Protein AF-A0A5C7MQI6-F1 (afdb_monomer_lite)

Sequence (181 aa):
METDTVNKKLSKLNPVILPSGVIYIIRAGAQPTPGNPIGTNDVIRLMSISNSYVAAKTDDKVKFESAVNFRNTISTTGTPEADPYYFYTKNSFITSFNTKYKTSYDHSFFEIEGFREAIQKFKAFDLSDEAGYNLQGVIIVPSRAAYGRDIHYSSGMSYRNRSFVFAVQIYKTKARTAAED

Secondary structure (DSSP, 8-state):
--TTTTSPPGGGS--EE-TTS-EEEEPTT-S-SS-EEPPTT-EEEEEEEEEEEEEEEETTEEEEEEEEEEEEHHHHTSSPEES-TTT---HHHHHHHHHHHT----HHHH--HHHHHHHTTSEE----TTSPP---EEEEE-GGGTTTTS----SSS--TTEEEEEEEEEEEEEPPPTT--

pLDDT: mean 92.55, std 10.56, range [41.41, 98.5]

Radius of gyration: 16.98 Å; chains: 1; bounding box: 35×50×37 Å

Foldseek 3Di:
DDPVVVDDDQVRQDWDADPLRKIWGFHPPLADVVFAFADQAWWFFKAKWKWKFAFDQDPNDTDTDDIDTDDHCVPPVVFTDTRQLQRPNDPVVQVVVCVVVVHDDDSLQRYQQQCSVVCSVGGAAQADRNDDDDFRIKMKAFQSSGQAQHHHDDDPDDSHNIIMMMGIHTHDIDHDDPVRD

Structure (mmCIF, N/CA/C/O backbone):
data_AF-A0A5C7MQI6-F1
#
_entry.id   AF-A0A5C7MQI6-F1
#
loop_
_atom_site.group_PDB
_atom_site.id
_atom_site.type_symbol
_atom_site.label_atom_id
_atom_site.label_alt_id
_atom_site.label_comp_id
_atom_site.label_asym_id
_atom_site.label_entity_id
_atom_site.label_seq_id
_atom_site.pdbx_PDB_ins_code
_atom_site.Cartn_x
_atom_site.Cartn_y
_atom_site.Cartn_z
_atom_site.occupancy
_atom_site.B_iso_or_equiv
_atom_site.auth_seq_id
_atom_site.auth_comp_id
_atom_site.auth_asym_id
_atom_site.auth_atom_id
_atom_site.pdbx_PDB_model_num
ATOM 1 N N . MET A 1 1 ? 6.454 -28.345 19.615 1.00 41.41 1 MET A N 1
ATOM 2 C CA . MET A 1 1 ? 5.198 -28.735 18.942 1.00 41.41 1 MET A CA 1
ATOM 3 C C . MET A 1 1 ? 5.126 -27.966 17.639 1.00 41.41 1 MET A C 1
ATOM 5 O O . MET A 1 1 ? 5.198 -26.745 17.680 1.00 41.41 1 MET A O 1
ATOM 9 N N . GLU A 1 2 ? 5.113 -28.672 16.509 1.00 41.56 2 GLU A N 1
ATOM 10 C CA . GLU A 1 2 ? 5.131 -28.075 15.170 1.00 41.56 2 GLU A CA 1
ATOM 11 C C . GLU A 1 2 ? 3.854 -27.263 14.929 1.00 41.56 2 GLU A C 1
ATOM 13 O O . GLU A 1 2 ? 2.754 -27.802 14.837 1.00 41.56 2 GLU A O 1
ATOM 18 N N . THR A 1 3 ? 3.996 -25.947 14.820 1.00 45.19 3 THR A N 1
ATOM 19 C CA . THR A 1 3 ? 2.912 -24.997 14.529 1.00 45.19 3 THR A CA 1
ATOM 20 C C . THR A 1 3 ? 2.322 -25.151 13.119 1.00 45.19 3 THR A C 1
ATOM 22 O O . THR A 1 3 ? 1.341 -24.481 12.791 1.00 45.19 3 THR A O 1
ATOM 25 N N . ASP A 1 4 ? 2.881 -26.040 12.294 1.00 45.22 4 ASP A N 1
ATOM 26 C CA . ASP A 1 4 ? 2.535 -26.224 10.879 1.00 45.22 4 ASP A CA 1
ATOM 27 C C . ASP A 1 4 ? 1.285 -27.105 10.661 1.00 45.22 4 ASP A C 1
ATOM 29 O O . ASP A 1 4 ? 0.646 -27.056 9.613 1.00 45.22 4 ASP A O 1
ATOM 33 N N . THR A 1 5 ? 0.859 -27.871 11.675 1.00 46.66 5 THR A N 1
ATOM 34 C CA . THR A 1 5 ? -0.371 -28.692 11.611 1.00 46.66 5 THR A CA 1
ATOM 35 C C . THR A 1 5 ? -1.618 -27.983 12.150 1.00 46.66 5 THR A C 1
ATOM 37 O O . THR A 1 5 ? -2.736 -28.401 11.852 1.00 46.66 5 THR A O 1
ATOM 40 N N . VAL A 1 6 ? -1.454 -26.886 12.900 1.00 58.28 6 VAL A N 1
ATOM 41 C CA . VAL A 1 6 ? -2.565 -26.147 13.538 1.00 58.28 6 VAL A CA 1
ATOM 42 C C . VAL A 1 6 ? -3.043 -24.969 12.680 1.00 58.28 6 VAL A C 1
ATOM 44 O O . VAL A 1 6 ? -4.214 -24.589 12.723 1.00 58.28 6 VAL A O 1
ATOM 47 N N . ASN A 1 7 ? -2.165 -24.399 11.852 1.00 63.75 7 ASN A N 1
ATOM 48 C CA . ASN A 1 7 ? -2.477 -23.217 11.055 1.00 63.75 7 ASN A CA 1
ATOM 49 C C . ASN A 1 7 ? -2.928 -23.598 9.638 1.00 63.75 7 ASN A C 1
ATOM 51 O O . ASN A 1 7 ? -2.223 -24.271 8.890 1.00 63.75 7 ASN A O 1
ATOM 55 N N . LYS A 1 8 ? -4.121 -23.142 9.235 1.00 70.06 8 LYS A N 1
ATOM 56 C CA . LYS A 1 8 ? -4.624 -23.355 7.870 1.00 70.06 8 LYS A CA 1
ATOM 57 C C . LYS A 1 8 ? -3.692 -22.682 6.859 1.00 70.06 8 LYS A C 1
ATOM 59 O O . LYS A 1 8 ? -3.393 -21.495 6.983 1.00 70.06 8 LYS A O 1
ATOM 64 N N . LYS A 1 9 ? -3.303 -23.421 5.812 1.00 69.25 9 LYS A N 1
ATOM 65 C CA . LYS A 1 9 ? -2.574 -22.862 4.661 1.00 69.25 9 LYS A CA 1
ATOM 66 C C . LYS A 1 9 ? -3.331 -21.673 4.078 1.00 69.25 9 LYS A C 1
ATOM 68 O O . LYS A 1 9 ? -4.558 -21.699 4.010 1.00 69.25 9 LYS A O 1
ATOM 73 N N . LEU A 1 10 ? -2.597 -20.691 3.560 1.00 67.12 10 LEU A N 1
ATOM 74 C CA . LEU A 1 10 ? -3.164 -19.477 2.967 1.00 67.12 10 LEU A CA 1
ATOM 75 C C . LEU A 1 10 ? -4.210 -19.784 1.874 1.00 67.12 10 LEU A C 1
ATOM 77 O O . LEU A 1 10 ? -5.279 -19.187 1.834 1.00 67.12 10 LEU A O 1
ATOM 81 N N . SER A 1 11 ? -3.954 -20.803 1.048 1.00 70.94 11 SER A N 1
ATOM 82 C CA . SER A 1 11 ? -4.877 -21.283 0.005 1.00 70.94 11 SER A CA 1
ATOM 83 C C . SER A 1 11 ? -6.185 -21.886 0.535 1.00 70.94 11 SER A C 1
ATOM 85 O O . SER A 1 11 ? -7.122 -22.095 -0.229 1.00 70.94 11 SER A O 1
ATOM 87 N N . LYS A 1 12 ? -6.264 -22.171 1.837 1.00 77.44 12 LYS A N 1
ATOM 88 C CA . LYS A 1 12 ? -7.450 -22.673 2.543 1.00 77.44 12 LYS A CA 1
ATOM 89 C C . LYS A 1 12 ? -8.170 -21.571 3.338 1.00 77.44 12 LYS A C 1
ATOM 91 O O . LYS A 1 12 ? -9.091 -21.885 4.087 1.00 77.44 12 LYS A O 1
ATOM 96 N N . LEU A 1 13 ? -7.764 -20.305 3.184 1.00 81.06 13 LEU A N 1
ATOM 97 C CA . LEU A 1 13 ? -8.355 -19.129 3.841 1.00 81.06 13 LEU A CA 1
ATOM 98 C C . LEU A 1 13 ? -9.304 -18.330 2.922 1.00 81.06 13 LEU A C 1
ATOM 100 O O . LEU A 1 13 ? -9.497 -17.141 3.140 1.00 81.06 13 LEU A O 1
ATOM 104 N N . ASN A 1 14 ? -9.908 -18.972 1.916 1.00 87.75 14 ASN A N 1
ATOM 105 C CA . ASN A 1 14 ? -10.848 -18.360 0.961 1.00 87.75 14 ASN A CA 1
ATOM 106 C C . ASN A 1 14 ? -10.268 -17.143 0.207 1.00 87.75 14 ASN A C 1
ATOM 108 O O . ASN A 1 14 ? -10.767 -16.027 0.363 1.00 87.75 14 ASN A O 1
ATOM 112 N N . PRO A 1 15 ? -9.213 -17.333 -0.606 1.00 94.31 15 PRO A N 1
ATOM 113 C CA . PRO A 1 15 ? -8.681 -16.257 -1.435 1.00 94.31 15 PRO A CA 1
ATOM 114 C C . PRO A 1 15 ? -9.719 -15.741 -2.430 1.00 94.31 15 PRO A C 1
ATOM 116 O O . PRO A 1 15 ? -10.387 -16.524 -3.103 1.00 94.31 15 PRO A O 1
ATOM 119 N N . VAL A 1 16 ? -9.801 -14.417 -2.552 1.00 97.25 16 VAL A N 1
ATOM 120 C CA . VAL A 1 16 ? -10.616 -13.738 -3.561 1.00 97.25 16 VAL A CA 1
ATOM 121 C C . VAL A 1 16 ? -9.688 -13.107 -4.587 1.00 97.25 16 VAL A C 1
ATOM 123 O O . VAL A 1 16 ? -8.748 -12.399 -4.226 1.00 97.25 16 VAL A O 1
ATOM 126 N N . ILE A 1 17 ? -9.954 -13.380 -5.863 1.00 97.50 17 ILE A N 1
ATOM 127 C CA . ILE A 1 17 ? -9.192 -12.858 -6.999 1.00 97.50 17 ILE A CA 1
ATOM 128 C C . ILE A 1 17 ? -10.000 -11.728 -7.635 1.00 97.50 17 ILE A C 1
ATOM 130 O O . ILE A 1 17 ? -11.162 -11.915 -7.992 1.00 97.50 17 ILE A O 1
ATOM 134 N N . LEU A 1 18 ? -9.382 -10.559 -7.758 1.00 97.88 18 LEU A N 1
ATOM 135 C CA . LEU A 1 18 ? -9.953 -9.372 -8.388 1.00 97.88 18 LEU A CA 1
ATOM 136 C C . LEU A 1 18 ? -9.686 -9.363 -9.906 1.00 97.88 18 LEU A C 1
ATOM 138 O O . LEU A 1 18 ? -8.793 -10.083 -10.364 1.00 97.88 18 LEU A O 1
ATOM 142 N N . PRO A 1 19 ? -10.405 -8.549 -10.707 1.00 96.62 19 PRO A N 1
ATOM 143 C CA . PRO A 1 19 ? -10.210 -8.479 -12.161 1.00 96.62 19 PRO A CA 1
ATOM 144 C C . PRO A 1 19 ? -8.773 -8.149 -12.604 1.00 96.62 19 PRO A C 1
ATOM 146 O O . PRO A 1 19 ? -8.315 -8.650 -13.627 1.00 96.62 1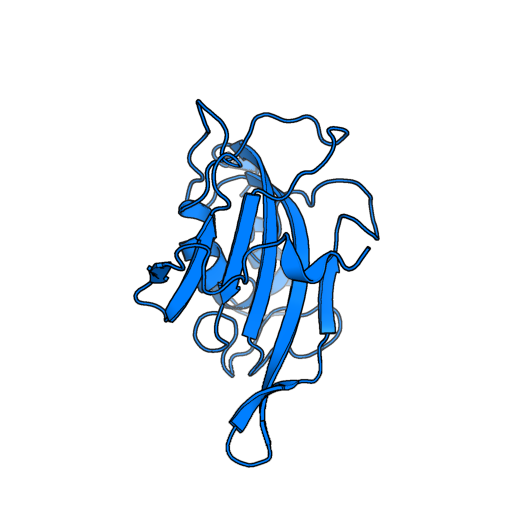9 PRO A O 1
ATOM 149 N N . SER A 1 20 ? -8.026 -7.375 -11.812 1.00 96.06 20 SER A N 1
ATOM 150 C CA . SER A 1 20 ? -6.595 -7.081 -12.026 1.00 96.06 20 SER A CA 1
ATOM 151 C C . SER A 1 20 ? -5.671 -8.302 -11.840 1.00 96.06 20 SER A C 1
ATOM 153 O O . SER A 1 20 ? -4.489 -8.302 -12.213 1.00 96.06 20 SER A O 1
ATOM 155 N N . GLY A 1 21 ? -6.202 -9.374 -11.249 1.00 96.94 21 GLY A N 1
ATOM 156 C CA . GLY A 1 21 ? -5.476 -10.546 -10.775 1.00 96.94 21 GLY A CA 1
ATOM 157 C C . GLY A 1 21 ? -4.838 -10.363 -9.400 1.00 96.94 21 GLY A C 1
ATOM 158 O O . GLY A 1 21 ? -4.089 -11.242 -8.972 1.00 96.94 21 GLY A O 1
ATOM 159 N N . VAL A 1 22 ? -5.110 -9.250 -8.713 1.00 98.25 22 VAL A N 1
ATOM 160 C CA . VAL A 1 22 ? -4.785 -9.096 -7.294 1.00 98.25 22 VAL A CA 1
ATOM 161 C C . VAL A 1 22 ? -5.568 -10.120 -6.488 1.00 98.25 22 VAL A C 1
ATOM 163 O O . VAL A 1 22 ? -6.747 -10.366 -6.741 1.00 98.25 22 VAL A O 1
ATOM 166 N N . ILE A 1 23 ? -4.909 -10.719 -5.504 1.00 97.81 23 ILE A N 1
ATOM 167 C CA . ILE A 1 23 ? -5.527 -11.675 -4.593 1.00 97.81 23 ILE A CA 1
ATOM 168 C C . ILE A 1 23 ? -5.551 -11.050 -3.211 1.00 97.81 23 ILE A C 1
ATOM 170 O O . ILE A 1 23 ? -4.523 -10.570 -2.739 1.00 97.81 23 ILE A O 1
ATOM 174 N N . TYR A 1 24 ? -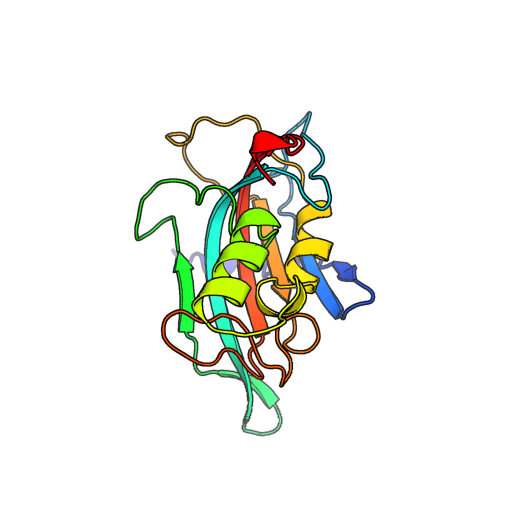6.689 -11.090 -2.531 1.00 97.81 24 TYR A N 1
ATOM 175 C CA . TYR A 1 24 ? -6.749 -10.738 -1.119 1.00 97.81 24 TYR A CA 1
ATOM 176 C C . TYR A 1 24 ? -7.385 -11.852 -0.298 1.00 97.81 24 TYR A C 1
ATOM 178 O O . TYR A 1 24 ? -8.187 -12.655 -0.779 1.00 97.81 24 TYR A O 1
ATOM 186 N N . ILE A 1 25 ? -6.974 -11.912 0.962 1.00 96.88 25 ILE A N 1
ATOM 187 C CA . ILE A 1 25 ? -7.403 -12.903 1.937 1.00 96.88 25 ILE A CA 1
ATOM 188 C C . ILE A 1 25 ? -7.673 -12.155 3.228 1.00 96.88 25 ILE A C 1
ATOM 190 O O . ILE A 1 25 ? -6.751 -11.599 3.823 1.00 96.88 25 ILE A O 1
ATOM 194 N N . ILE A 1 26 ? -8.925 -12.161 3.672 1.00 95.50 26 ILE A N 1
ATOM 195 C CA . ILE A 1 26 ? -9.313 -11.629 4.976 1.00 95.50 26 ILE A CA 1
ATOM 196 C C . ILE A 1 26 ? -9.292 -12.783 5.973 1.00 95.50 26 ILE A C 1
ATOM 198 O O . ILE A 1 26 ? -9.971 -13.793 5.785 1.00 95.50 26 ILE A O 1
ATOM 202 N N . ARG A 1 27 ? -8.522 -12.643 7.053 1.00 92.38 27 ARG A N 1
ATOM 203 C CA . ARG A 1 27 ? -8.506 -13.641 8.122 1.00 92.38 27 ARG A CA 1
ATOM 204 C C . ARG A 1 27 ? -9.851 -13.620 8.852 1.00 92.38 27 ARG A C 1
ATOM 206 O O . ARG A 1 27 ? -10.342 -12.563 9.249 1.00 92.38 27 ARG A O 1
ATOM 213 N N . ALA A 1 28 ? -10.440 -14.800 9.036 1.00 90.12 28 ALA A N 1
ATOM 214 C CA . ALA A 1 28 ? -11.715 -14.950 9.730 1.00 90.12 28 ALA A CA 1
ATOM 215 C C . ALA A 1 28 ? -11.658 -14.315 11.131 1.00 90.12 28 ALA A C 1
ATOM 217 O O . ALA A 1 28 ? -10.716 -14.559 11.883 1.00 90.12 28 ALA A O 1
ATOM 218 N N . GLY A 1 29 ? -12.652 -13.484 11.458 1.00 90.81 29 GLY A N 1
ATOM 219 C CA . GLY A 1 29 ? -12.745 -12.795 12.751 1.00 90.81 29 GLY A CA 1
ATOM 220 C C . GLY A 1 29 ? -11.724 -11.674 12.981 1.00 90.81 29 GLY A C 1
ATOM 221 O O . GLY A 1 29 ? -11.687 -11.119 14.071 1.00 90.81 29 GLY A O 1
ATOM 222 N N . ALA A 1 30 ? -10.901 -11.320 11.987 1.00 93.25 30 ALA A N 1
ATOM 223 C CA . ALA A 1 30 ? -9.865 -10.296 12.147 1.00 93.25 30 ALA A CA 1
ATOM 224 C C . ALA A 1 30 ? -10.303 -8.886 11.709 1.00 93.25 30 ALA A C 1
ATOM 226 O O . ALA A 1 30 ? -9.530 -7.940 11.825 1.00 93.25 30 ALA A O 1
ATOM 227 N N . GLN A 1 31 ? -11.516 -8.733 11.174 1.00 95.94 31 GLN A N 1
ATOM 228 C CA . GLN A 1 31 ? -12.063 -7.432 10.785 1.00 95.94 31 GLN A CA 1
ATOM 229 C C . GLN A 1 31 ? -12.762 -6.748 11.972 1.00 95.94 31 GLN A C 1
ATOM 231 O O . GLN A 1 31 ? -13.438 -7.431 12.745 1.00 95.94 31 GLN A O 1
ATOM 236 N N . PRO A 1 32 ? -12.666 -5.414 12.098 1.00 96.62 32 PRO A N 1
ATOM 237 C CA . PRO A 1 32 ? -13.424 -4.661 13.091 1.00 96.62 32 PRO A CA 1
ATOM 238 C C . PRO A 1 32 ? -14.935 -4.777 12.875 1.00 96.62 32 PRO A C 1
ATOM 240 O O . PRO A 1 32 ? -15.415 -4.834 11.737 1.00 96.62 32 PRO A O 1
ATOM 243 N N . THR A 1 33 ? -15.685 -4.785 13.980 1.00 93.88 33 THR A N 1
ATOM 244 C CA . THR A 1 33 ? -17.155 -4.812 13.987 1.00 93.88 33 THR A CA 1
ATOM 245 C C . THR A 1 33 ? -17.691 -3.773 14.988 1.00 93.88 33 THR A C 1
ATOM 247 O O . THR A 1 33 ? -17.618 -4.031 16.187 1.00 93.88 33 THR A O 1
ATOM 250 N N . PRO A 1 34 ? -18.227 -2.619 14.534 1.00 93.38 34 PRO A N 1
ATOM 251 C CA . PRO A 1 34 ? -18.219 -2.129 13.152 1.00 93.38 34 PRO A CA 1
ATOM 252 C C . PRO A 1 34 ? -16.801 -1.748 12.704 1.00 93.38 34 PRO A C 1
ATOM 254 O O . PRO A 1 34 ? -15.916 -1.547 13.527 1.00 93.38 34 PRO A O 1
ATOM 257 N N . GLY A 1 35 ? -16.585 -1.658 11.395 1.00 95.00 35 GLY A N 1
ATOM 258 C CA . GLY A 1 35 ? -15.306 -1.262 10.809 1.00 95.00 35 GLY A CA 1
ATOM 259 C C . GLY A 1 35 ? -15.486 -0.136 9.803 1.00 95.00 35 GLY A C 1
ATOM 260 O O . GLY A 1 35 ? -16.526 -0.074 9.144 1.00 95.00 35 GLY A O 1
ATOM 261 N N . ASN A 1 36 ? -14.472 0.717 9.673 1.00 98.19 36 ASN A N 1
ATOM 262 C CA . ASN A 1 36 ? -14.514 1.892 8.809 1.00 98.19 36 ASN A CA 1
ATOM 263 C C . ASN A 1 36 ? -14.136 1.512 7.365 1.00 98.19 36 ASN A C 1
ATOM 265 O O . ASN A 1 36 ? -13.091 0.882 7.167 1.00 98.19 36 ASN A O 1
ATOM 269 N N . PRO A 1 37 ? -14.955 1.847 6.351 1.00 98.00 37 PRO A N 1
ATOM 270 C CA . PRO A 1 37 ? -14.575 1.651 4.956 1.00 98.00 37 PRO A CA 1
ATOM 271 C C . PRO A 1 37 ? -13.394 2.558 4.598 1.00 98.00 37 PRO A C 1
ATOM 273 O O . PRO A 1 37 ? -13.280 3.661 5.123 1.00 98.00 37 PRO A O 1
ATOM 276 N N . ILE A 1 38 ? -12.528 2.085 3.704 1.00 98.44 38 ILE A N 1
ATOM 277 C CA . ILE A 1 38 ? -11.349 2.826 3.245 1.00 98.44 38 ILE A CA 1
ATOM 278 C C . ILE A 1 38 ? -11.679 3.437 1.881 1.00 98.44 38 ILE A C 1
ATOM 280 O O . ILE A 1 38 ? -11.994 2.704 0.943 1.00 98.44 38 ILE A O 1
ATOM 284 N N . GLY A 1 39 ? -11.632 4.765 1.778 1.00 97.94 39 GLY A N 1
ATOM 285 C CA . GLY A 1 39 ? -11.805 5.504 0.527 1.00 97.94 39 GLY A CA 1
ATOM 286 C C . GLY A 1 39 ? -10.602 5.384 -0.413 1.00 97.94 39 GLY A C 1
ATOM 287 O O . GLY A 1 39 ? -9.518 4.963 -0.021 1.00 97.94 39 GLY A O 1
ATOM 288 N N . THR A 1 40 ? -10.765 5.776 -1.678 1.00 96.69 40 THR A N 1
ATOM 289 C CA . THR A 1 40 ? -9.737 5.630 -2.732 1.00 96.69 40 THR A CA 1
ATOM 290 C C . THR A 1 40 ? -8.498 6.509 -2.542 1.00 96.69 40 THR A C 1
ATOM 292 O O . THR A 1 40 ? -7.459 6.250 -3.154 1.00 96.69 40 THR A O 1
ATOM 295 N N . ASN A 1 41 ? -8.630 7.578 -1.760 1.00 96.62 41 ASN A N 1
ATOM 296 C CA . ASN A 1 41 ? -7.601 8.580 -1.488 1.00 96.62 41 ASN A CA 1
ATOM 297 C C . ASN A 1 41 ? -7.521 8.935 0.002 1.00 96.62 41 ASN A C 1
ATOM 299 O O . ASN A 1 41 ? -6.965 9.976 0.348 1.00 96.62 41 ASN A O 1
ATOM 303 N N . ASP A 1 42 ? -8.085 8.100 0.875 1.00 98.31 42 ASP A N 1
ATOM 304 C CA . ASP A 1 42 ? -8.078 8.331 2.316 1.00 98.31 42 ASP A CA 1
ATOM 305 C C . ASP A 1 42 ? -6.655 8.508 2.861 1.00 98.31 42 ASP A C 1
ATOM 307 O O . ASP A 1 42 ? -5.656 8.117 2.256 1.00 98.31 42 ASP A O 1
ATOM 311 N N . VAL A 1 43 ? -6.563 9.088 4.051 1.00 98.19 43 VAL A N 1
ATOM 312 C CA . VAL A 1 43 ? -5.359 8.996 4.872 1.00 98.19 43 VAL A CA 1
ATOM 313 C C . VAL A 1 43 ? -5.481 7.738 5.725 1.00 98.19 43 VAL A C 1
ATOM 315 O O . VAL A 1 43 ? -6.416 7.624 6.521 1.00 98.19 43 VAL A O 1
ATOM 318 N N . ILE A 1 44 ? -4.526 6.813 5.594 1.00 98.25 44 ILE A N 1
ATOM 319 C CA . ILE A 1 44 ? -4.524 5.543 6.337 1.00 98.25 44 ILE A CA 1
ATOM 320 C C . ILE A 1 44 ? -3.349 5.431 7.315 1.00 98.25 44 ILE A C 1
ATOM 322 O O . ILE A 1 44 ? -2.279 6.006 7.108 1.00 98.25 44 ILE A O 1
ATOM 326 N N . ARG A 1 45 ? -3.549 4.644 8.377 1.00 98.25 45 ARG A N 1
ATOM 327 C CA . ARG A 1 45 ? -2.492 4.149 9.274 1.00 98.25 45 ARG A CA 1
ATOM 328 C C . ARG A 1 45 ? -2.332 2.654 9.047 1.00 98.25 45 ARG A C 1
ATOM 330 O O . ARG A 1 45 ? -3.244 1.884 9.351 1.00 98.25 45 ARG A O 1
ATOM 337 N N . LEU A 1 46 ? -1.202 2.244 8.482 1.00 98.19 46 LEU A N 1
ATOM 338 C CA . LEU A 1 46 ? -0.988 0.883 8.005 1.00 98.19 46 LEU A CA 1
ATOM 339 C C . LEU A 1 46 ? 0.126 0.193 8.787 1.00 98.19 46 LEU A C 1
ATOM 341 O O . LEU A 1 46 ? 1.299 0.524 8.651 1.00 98.19 46 LEU A O 1
ATOM 345 N N . MET A 1 47 ? -0.230 -0.831 9.553 1.00 98.06 47 MET A N 1
ATOM 346 C CA . MET A 1 47 ? 0.740 -1.780 10.086 1.00 98.06 47 MET A CA 1
ATOM 347 C C . MET A 1 47 ? 0.917 -2.907 9.068 1.00 98.06 47 MET A C 1
ATOM 349 O O . MET A 1 47 ? -0.064 -3.540 8.671 1.00 98.06 47 MET A O 1
ATOM 353 N N . SER A 1 48 ? 2.145 -3.163 8.614 1.00 97.12 48 SER A N 1
ATOM 354 C CA . SER A 1 48 ? 2.390 -4.200 7.616 1.00 97.12 48 SER A CA 1
ATOM 355 C C . SER A 1 48 ? 3.767 -4.856 7.684 1.00 97.12 48 SER A C 1
ATOM 357 O O . SER A 1 48 ? 4.761 -4.269 8.112 1.00 97.12 48 SER A O 1
ATOM 359 N N . ILE A 1 49 ? 3.812 -6.092 7.187 1.00 96.62 49 ILE A N 1
ATOM 360 C CA . ILE A 1 49 ? 5.029 -6.743 6.700 1.00 96.62 49 ILE A CA 1
ATOM 361 C C . ILE A 1 49 ? 4.804 -7.012 5.222 1.00 96.62 49 ILE A C 1
ATOM 363 O O . ILE A 1 49 ? 3.852 -7.698 4.847 1.00 96.62 49 ILE A O 1
ATOM 367 N N . SER A 1 50 ? 5.678 -6.485 4.378 1.00 96.12 50 SER A N 1
ATOM 368 C CA . SER A 1 50 ? 5.585 -6.650 2.939 1.00 96.12 50 SER A CA 1
ATOM 369 C C . SER A 1 50 ? 6.931 -6.947 2.302 1.00 96.12 50 SER A C 1
ATOM 371 O O . SER A 1 50 ? 7.965 -6.357 2.626 1.00 96.12 50 SER A O 1
ATOM 373 N N . ASN A 1 51 ? 6.893 -7.887 1.368 1.00 96.75 51 ASN A N 1
ATOM 374 C CA . ASN A 1 51 ? 8.036 -8.302 0.575 1.00 96.75 51 ASN A CA 1
ATOM 375 C C . ASN A 1 51 ? 7.649 -8.303 -0.900 1.00 96.75 51 ASN A C 1
ATOM 377 O O . ASN A 1 51 ? 6.494 -8.537 -1.263 1.00 96.75 51 ASN A O 1
ATOM 381 N N . SER A 1 52 ? 8.644 -8.081 -1.747 1.00 96.81 52 SER A N 1
ATOM 382 C CA . SER A 1 52 ? 8.529 -8.203 -3.192 1.00 96.81 52 SER A CA 1
ATOM 383 C C . SER A 1 52 ? 9.335 -9.396 -3.695 1.00 96.81 52 SER A C 1
ATOM 385 O O . SER A 1 52 ? 10.380 -9.732 -3.134 1.00 96.81 52 SER A O 1
ATOM 387 N N . TYR A 1 53 ? 8.886 -10.000 -4.788 1.00 96.56 53 TYR A N 1
ATOM 388 C CA . TYR A 1 53 ? 9.450 -11.229 -5.342 1.00 96.56 53 TYR A CA 1
ATOM 389 C C . TYR A 1 53 ? 9.504 -11.169 -6.862 1.00 96.56 53 TYR A C 1
ATOM 391 O O . TYR A 1 53 ? 8.639 -10.562 -7.495 1.00 96.56 53 TYR A O 1
ATOM 399 N N . VAL A 1 54 ? 10.475 -11.861 -7.450 1.00 94.38 54 VAL A N 1
ATOM 400 C CA . VAL A 1 54 ? 10.483 -12.145 -8.889 1.00 94.38 54 VAL A CA 1
ATOM 401 C C . VAL A 1 54 ? 9.791 -13.484 -9.107 1.00 94.38 54 VAL A C 1
ATOM 403 O O . VAL A 1 54 ? 10.052 -14.444 -8.386 1.00 94.38 54 VAL A O 1
ATOM 406 N N . ALA A 1 55 ? 8.891 -13.553 -10.086 1.00 87.19 55 ALA A N 1
ATOM 407 C CA . ALA A 1 55 ? 8.369 -14.833 -10.545 1.00 87.19 55 ALA A CA 1
ATOM 408 C C . ALA A 1 55 ? 9.404 -15.472 -11.478 1.00 87.19 55 ALA A C 1
ATOM 410 O O . ALA A 1 55 ? 9.710 -14.915 -12.532 1.00 87.19 55 ALA A O 1
ATOM 411 N N . ALA A 1 56 ? 9.935 -16.626 -11.088 1.00 87.56 56 ALA A N 1
ATOM 412 C CA . ALA A 1 56 ? 10.878 -17.402 -11.879 1.00 87.56 56 ALA A CA 1
ATOM 413 C C . ALA A 1 56 ? 10.277 -18.770 -12.211 1.00 87.56 56 ALA A C 1
ATOM 415 O O . ALA A 1 56 ? 9.473 -19.316 -11.450 1.00 87.56 56 ALA A O 1
ATOM 416 N N . LYS A 1 57 ? 10.659 -19.319 -13.366 1.00 85.44 57 LYS A N 1
ATOM 417 C CA . LYS A 1 57 ? 10.359 -20.702 -13.730 1.00 85.44 57 LYS A CA 1
ATOM 418 C C . LYS A 1 57 ? 11.611 -21.530 -13.466 1.00 85.44 57 LYS A C 1
ATOM 420 O O . LYS A 1 57 ? 12.600 -21.374 -14.173 1.00 85.44 57 LYS A O 1
ATOM 425 N N . THR A 1 58 ? 11.535 -22.410 -12.477 1.00 83.56 58 THR A N 1
ATOM 426 C CA . THR A 1 58 ? 12.638 -23.286 -12.066 1.00 83.56 58 THR A CA 1
ATOM 427 C C . THR A 1 58 ? 12.082 -24.699 -11.956 1.00 83.56 58 THR A C 1
ATOM 429 O O . THR A 1 58 ? 11.038 -24.890 -11.331 1.00 83.56 58 THR A O 1
ATOM 432 N N . ASP A 1 59 ? 12.730 -25.673 -12.596 1.00 85.75 59 ASP A N 1
ATOM 433 C CA . ASP A 1 59 ? 12.265 -27.070 -12.666 1.00 85.75 59 ASP A CA 1
ATOM 434 C C . ASP A 1 59 ? 10.807 -27.195 -13.148 1.00 85.75 59 ASP A C 1
ATOM 436 O O . ASP A 1 59 ? 9.967 -27.851 -12.531 1.00 85.75 59 ASP A O 1
ATOM 440 N N . ASP A 1 60 ? 10.480 -26.458 -14.212 1.00 85.19 60 ASP A N 1
ATOM 441 C CA . ASP A 1 60 ? 9.137 -26.334 -14.792 1.00 85.19 60 ASP A CA 1
ATOM 442 C C . ASP A 1 60 ? 8.023 -25.817 -13.866 1.00 85.19 60 ASP A C 1
ATOM 444 O O . ASP A 1 60 ? 6.856 -25.756 -14.260 1.00 85.19 60 ASP A O 1
ATOM 448 N N . LYS A 1 61 ? 8.373 -25.327 -12.673 1.00 83.12 61 LYS A N 1
ATOM 449 C CA . LYS A 1 61 ? 7.436 -24.737 -11.714 1.00 83.12 61 LYS A CA 1
ATOM 450 C C . LYS A 1 61 ? 7.646 -23.234 -11.617 1.00 83.12 61 LYS A C 1
ATOM 452 O O . LYS A 1 61 ? 8.762 -22.753 -11.431 1.00 83.12 61 LYS A O 1
ATOM 457 N N . VAL A 1 62 ? 6.550 -22.484 -11.709 1.00 83.31 62 VAL A N 1
ATOM 458 C CA . VAL A 1 62 ? 6.562 -21.048 -11.416 1.00 83.31 62 VAL A CA 1
ATOM 459 C C . VAL A 1 62 ? 6.609 -20.876 -9.902 1.00 83.31 62 VAL A C 1
ATOM 461 O O . VAL A 1 62 ? 5.703 -21.327 -9.200 1.00 83.31 62 VAL A O 1
ATOM 464 N N . LYS A 1 63 ? 7.661 -20.233 -9.398 1.00 87.44 63 LYS A N 1
ATOM 465 C CA . LYS A 1 63 ? 7.829 -19.930 -7.976 1.00 87.44 63 LYS A CA 1
ATOM 466 C C . LYS A 1 63 ? 8.296 -18.493 -7.772 1.00 87.44 63 LYS A C 1
ATOM 468 O O . LYS A 1 63 ? 8.877 -17.875 -8.662 1.00 87.44 63 LYS A O 1
ATOM 473 N N . PHE A 1 64 ? 8.002 -17.955 -6.593 1.00 90.19 64 PHE A N 1
ATOM 474 C CA . PHE A 1 64 ? 8.541 -16.670 -6.171 1.00 90.19 64 PHE A CA 1
ATOM 475 C C . PHE A 1 64 ? 9.957 -16.857 -5.633 1.00 90.19 64 PHE A C 1
ATOM 477 O O . PHE A 1 64 ? 10.184 -17.664 -4.734 1.00 90.19 64 PHE A O 1
ATOM 484 N N . GLU A 1 65 ? 10.891 -16.091 -6.179 1.00 90.88 65 GLU A N 1
ATOM 485 C CA . GLU A 1 65 ? 12.295 -16.069 -5.784 1.00 90.88 65 GLU A CA 1
ATOM 486 C C . GLU A 1 65 ? 12.752 -14.642 -5.444 1.00 90.88 65 GLU A C 1
ATOM 488 O O . GLU A 1 65 ? 12.001 -13.666 -5.574 1.00 90.88 65 GLU A O 1
ATOM 493 N N . SER A 1 66 ? 14.009 -14.535 -4.999 1.00 91.25 66 SER A N 1
ATOM 494 C CA . SER A 1 66 ? 14.713 -13.271 -4.759 1.00 91.25 66 SER A CA 1
ATOM 495 C C . SER A 1 66 ? 13.935 -12.316 -3.859 1.00 91.25 66 SER A C 1
ATOM 497 O O . SER A 1 66 ? 13.760 -11.157 -4.221 1.00 91.25 66 SER A O 1
ATOM 499 N N . ALA A 1 67 ? 13.430 -12.791 -2.720 1.00 94.19 67 ALA A N 1
ATOM 500 C CA . ALA A 1 67 ? 12.653 -11.975 -1.792 1.00 94.19 67 ALA A CA 1
ATOM 501 C C . ALA A 1 67 ? 13.416 -10.703 -1.390 1.00 94.19 67 ALA A C 1
ATOM 503 O O . ALA A 1 67 ? 14.576 -10.775 -0.988 1.00 94.19 67 ALA A O 1
ATOM 504 N N . VAL A 1 68 ? 12.758 -9.547 -1.474 1.00 94.44 68 VAL A N 1
ATOM 505 C CA . VAL A 1 68 ? 13.293 -8.284 -0.954 1.00 94.44 68 VAL A CA 1
ATOM 506 C C . VAL A 1 68 ? 12.247 -7.613 -0.087 1.00 94.44 68 VAL A C 1
ATOM 508 O O . VAL A 1 68 ? 11.084 -7.510 -0.486 1.00 94.44 68 VAL A O 1
ATOM 511 N N . ASN A 1 69 ? 12.669 -7.147 1.086 1.00 94.31 69 ASN A N 1
ATOM 512 C CA . ASN A 1 69 ? 11.807 -6.379 1.964 1.00 94.31 69 ASN A CA 1
ATOM 513 C C . ASN A 1 69 ? 11.369 -5.074 1.292 1.00 94.31 69 ASN A C 1
ATOM 515 O O . ASN A 1 69 ? 12.201 -4.338 0.771 1.00 94.31 69 ASN A O 1
ATOM 519 N N . PHE A 1 70 ? 10.062 -4.813 1.294 1.00 94.44 70 PHE A N 1
ATOM 520 C CA . PHE A 1 70 ? 9.496 -3.575 0.764 1.00 94.44 70 PHE A CA 1
ATOM 521 C C . PHE A 1 70 ? 9.175 -2.600 1.900 1.00 94.44 70 PHE A C 1
ATOM 523 O O . PHE A 1 70 ? 9.737 -1.507 1.969 1.00 94.44 70 PHE A O 1
ATOM 530 N N . ARG A 1 71 ? 8.313 -3.023 2.831 1.00 93.88 71 ARG A N 1
ATOM 531 C CA . ARG A 1 71 ? 7.986 -2.310 4.074 1.00 93.88 71 ARG A CA 1
ATOM 532 C C . ARG A 1 71 ? 7.845 -3.297 5.218 1.00 93.88 71 ARG A C 1
ATOM 534 O O . ARG A 1 71 ? 7.294 -4.379 5.034 1.00 93.88 71 ARG A O 1
ATOM 541 N N . ASN A 1 72 ? 8.311 -2.934 6.404 1.00 95.06 72 ASN A N 1
ATOM 542 C CA . ASN A 1 72 ? 8.105 -3.738 7.603 1.00 95.06 72 ASN A CA 1
ATOM 543 C C . ASN A 1 72 ? 8.014 -2.835 8.826 1.00 95.06 72 ASN A C 1
ATOM 545 O O . ASN A 1 72 ? 9.030 -2.519 9.434 1.00 95.06 72 ASN A O 1
ATOM 549 N N . THR A 1 73 ? 6.809 -2.422 9.191 1.00 95.69 73 THR A N 1
ATOM 550 C CA . THR A 1 73 ? 6.587 -1.557 10.356 1.00 95.69 73 THR A CA 1
ATOM 551 C C . THR A 1 73 ? 6.744 -2.318 11.671 1.00 95.69 73 THR A C 1
ATOM 553 O O . THR A 1 73 ? 7.115 -1.733 12.679 1.00 95.69 73 THR A O 1
ATOM 556 N N . ILE A 1 74 ? 6.536 -3.638 11.667 1.00 92.88 74 ILE A N 1
ATOM 557 C CA . ILE A 1 74 ? 6.606 -4.475 12.871 1.00 92.88 74 ILE A CA 1
ATOM 558 C C . ILE A 1 74 ? 8.041 -4.593 13.396 1.00 92.88 74 ILE A C 1
ATOM 560 O O . ILE A 1 74 ? 8.263 -4.458 14.594 1.00 92.88 74 ILE A O 1
ATOM 564 N N . SER A 1 75 ? 9.017 -4.846 12.520 1.00 88.88 75 SER A N 1
ATOM 565 C CA . SER A 1 75 ? 10.409 -5.057 12.940 1.00 88.88 75 SER A CA 1
ATOM 566 C C . SER A 1 75 ? 11.274 -3.798 12.909 1.00 88.88 75 SER A C 1
ATOM 568 O O . SER A 1 75 ? 12.420 -3.871 13.340 1.00 88.88 75 SER A O 1
ATOM 570 N N . THR A 1 76 ? 10.794 -2.687 12.337 1.00 86.75 76 THR A N 1
ATOM 571 C CA . THR A 1 76 ? 11.601 -1.461 12.188 1.00 86.75 76 THR A CA 1
ATOM 572 C C . THR A 1 76 ? 11.166 -0.361 13.145 1.00 86.75 76 THR A C 1
ATOM 574 O O . THR A 1 76 ? 11.969 0.077 13.961 1.00 86.75 76 THR A O 1
ATOM 577 N N . THR A 1 77 ? 9.908 0.076 13.070 1.00 88.00 77 THR A N 1
ATOM 578 C CA . THR A 1 77 ? 9.396 1.212 13.849 1.00 88.00 77 THR A CA 1
ATOM 579 C C . THR A 1 77 ? 8.579 0.780 15.061 1.00 88.00 77 THR A C 1
ATOM 581 O O . THR A 1 77 ? 8.491 1.525 16.031 1.00 88.00 77 THR A O 1
ATOM 584 N N . GLY A 1 78 ? 7.954 -0.399 15.007 1.00 90.50 78 GLY A N 1
ATOM 585 C CA . GLY A 1 78 ? 6.962 -0.846 15.985 1.00 90.50 78 GLY A CA 1
ATOM 586 C C . GLY A 1 78 ? 5.624 -0.098 15.899 1.00 90.50 78 GLY A C 1
ATOM 587 O O . GLY A 1 78 ? 4.718 -0.402 16.666 1.00 90.50 78 GLY A O 1
ATOM 588 N N . THR A 1 79 ? 5.479 0.846 14.964 1.00 94.62 79 THR A N 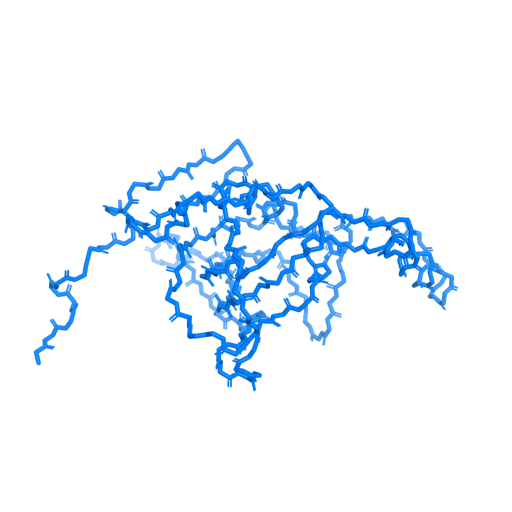1
ATOM 589 C CA . THR A 1 79 ? 4.310 1.727 14.807 1.00 94.62 79 THR A CA 1
ATOM 590 C C . THR A 1 79 ? 3.800 1.729 13.361 1.00 94.62 79 THR A C 1
ATOM 592 O O . THR A 1 79 ? 4.601 1.534 12.442 1.00 94.62 79 THR A O 1
ATOM 595 N N . PRO A 1 80 ? 2.490 1.940 13.117 1.00 97.19 80 PRO A N 1
ATOM 596 C CA . PRO A 1 80 ? 1.929 1.971 11.766 1.00 97.19 80 PRO A CA 1
ATOM 597 C C . PRO A 1 80 ? 2.570 3.042 10.870 1.00 97.19 80 PRO A C 1
ATOM 599 O O . PRO A 1 80 ? 2.817 4.167 11.300 1.00 97.19 80 PRO A O 1
ATOM 602 N N . GLU A 1 81 ? 2.762 2.721 9.590 1.00 96.94 81 GLU A N 1
ATOM 603 C CA . GLU A 1 81 ? 3.134 3.693 8.561 1.00 96.94 81 GLU A CA 1
ATOM 604 C C . GLU A 1 81 ? 1.969 4.667 8.348 1.00 96.94 81 GLU A C 1
ATOM 606 O O . GLU A 1 81 ? 0.816 4.258 8.166 1.00 96.94 81 GLU A O 1
ATOM 611 N N . ALA A 1 82 ? 2.270 5.963 8.387 1.00 96.69 82 ALA A N 1
ATOM 612 C CA . ALA A 1 82 ? 1.298 7.016 8.151 1.00 96.69 82 ALA A CA 1
ATOM 613 C C . ALA A 1 82 ? 1.282 7.399 6.673 1.00 96.69 82 ALA A C 1
ATOM 615 O O . ALA A 1 82 ? 2.307 7.811 6.137 1.00 96.69 82 ALA A O 1
ATOM 616 N N . ASP A 1 83 ? 0.104 7.308 6.059 1.00 96.56 83 ASP A N 1
ATOM 617 C CA . ASP A 1 83 ? -0.168 7.781 4.700 1.00 96.56 83 ASP A CA 1
ATOM 618 C C . ASP A 1 83 ? 0.852 7.288 3.645 1.00 96.56 83 ASP A C 1
ATOM 620 O O . ASP A 1 83 ? 1.571 8.090 3.044 1.00 96.56 83 ASP A O 1
ATOM 624 N N . PRO A 1 84 ? 0.978 5.960 3.445 1.00 96.12 84 PRO A N 1
ATOM 625 C CA . PRO A 1 84 ? 1.958 5.396 2.526 1.00 96.12 84 PRO A CA 1
ATOM 626 C C . PRO A 1 84 ? 1.748 5.889 1.090 1.00 96.12 84 PRO A C 1
ATOM 628 O O . PRO A 1 84 ? 0.699 5.659 0.490 1.00 96.12 84 PRO A O 1
ATOM 631 N N . TYR A 1 85 ? 2.796 6.457 0.485 1.00 95.00 85 TYR A N 1
ATOM 632 C CA . TYR A 1 85 ? 2.768 6.961 -0.898 1.00 95.00 85 TYR A CA 1
ATOM 633 C C . TYR A 1 85 ? 2.360 5.903 -1.935 1.00 95.00 85 TYR A C 1
ATOM 635 O O . TYR A 1 85 ? 1.749 6.229 -2.946 1.00 95.00 85 TYR A O 1
ATOM 643 N N . TYR A 1 86 ? 2.650 4.623 -1.677 1.00 96.12 86 TYR A N 1
ATOM 644 C CA . TYR A 1 86 ? 2.257 3.527 -2.568 1.00 96.12 86 TYR A CA 1
ATOM 645 C C . TYR A 1 86 ? 0.750 3.204 -2.518 1.00 96.12 86 TYR A C 1
ATOM 647 O O . TYR A 1 86 ? 0.266 2.436 -3.349 1.00 96.12 86 TYR A O 1
ATOM 655 N N . PHE A 1 87 ? 0.010 3.770 -1.557 1.00 97.81 87 PHE A N 1
ATOM 656 C CA . PHE A 1 87 ? -1.452 3.759 -1.515 1.00 97.81 87 PHE A CA 1
ATOM 657 C C . PHE A 1 87 ? -2.047 5.015 -2.150 1.00 97.81 87 PHE A C 1
ATOM 659 O O . PHE A 1 87 ? -2.893 4.913 -3.030 1.00 97.81 87 PHE A O 1
ATOM 666 N N . TYR A 1 88 ? -1.631 6.194 -1.701 1.00 97.81 88 TYR A N 1
ATOM 667 C CA . TYR A 1 88 ? -2.031 7.449 -2.319 1.00 97.81 88 TYR A CA 1
ATOM 668 C C . TYR A 1 88 ? -0.937 8.485 -2.102 1.00 97.81 88 TYR A C 1
ATOM 670 O O . TYR A 1 88 ? -0.551 8.779 -0.971 1.00 97.81 88 TYR A O 1
ATOM 678 N N . THR A 1 89 ? -0.432 9.044 -3.191 1.00 97.25 89 THR A N 1
ATOM 679 C CA . THR A 1 89 ? 0.546 10.123 -3.163 1.00 97.25 89 THR A CA 1
ATOM 680 C C . THR A 1 89 ? -0.166 11.455 -3.328 1.00 97.25 89 THR A C 1
ATOM 682 O O . THR A 1 89 ? -0.888 11.675 -4.290 1.00 97.25 89 THR A O 1
ATOM 685 N N . LYS A 1 90 ? 0.078 12.368 -2.391 1.00 96.06 90 LYS A N 1
ATOM 686 C CA . LYS A 1 90 ? -0.469 13.730 -2.375 1.00 96.06 90 LYS A CA 1
ATOM 687 C C . LYS A 1 90 ? -0.126 14.502 -3.653 1.00 96.06 90 LYS A C 1
ATOM 689 O O . LYS A 1 90 ? 1.039 14.511 -4.065 1.00 96.06 90 LYS A O 1
ATOM 694 N N . ASN A 1 91 ? -1.095 15.213 -4.227 1.00 96.06 91 ASN A N 1
ATOM 695 C CA . ASN A 1 91 ? -0.899 16.045 -5.420 1.00 96.06 91 ASN A CA 1
ATOM 696 C C . ASN A 1 91 ? 0.191 17.110 -5.226 1.00 96.06 91 ASN A C 1
ATOM 698 O O . ASN A 1 91 ? 1.009 17.359 -6.120 1.00 96.06 91 ASN A O 1
ATOM 702 N N . SER A 1 92 ? 0.256 17.701 -4.035 1.00 95.56 92 SER A N 1
ATOM 703 C CA . SER A 1 92 ? 1.295 18.650 -3.630 1.00 95.56 92 SER A CA 1
ATOM 704 C C . SER A 1 92 ? 2.705 18.045 -3.691 1.00 95.56 92 SER A C 1
ATOM 706 O O . SER A 1 92 ? 3.647 18.700 -4.155 1.00 95.56 92 SER A O 1
ATOM 708 N N . PHE A 1 93 ? 2.863 16.776 -3.295 1.00 96.00 93 PHE A N 1
ATOM 709 C CA . PHE A 1 93 ? 4.134 16.058 -3.397 1.00 96.00 93 PHE A CA 1
ATOM 710 C C . PHE A 1 93 ? 4.495 15.761 -4.853 1.00 96.00 93 PHE A C 1
ATOM 712 O O . PHE A 1 93 ? 5.625 16.041 -5.249 1.00 96.00 93 PHE A O 1
ATOM 719 N N . ILE A 1 94 ? 3.550 15.263 -5.659 1.00 97.44 94 ILE A N 1
ATOM 720 C CA . ILE A 1 94 ? 3.771 14.998 -7.093 1.00 97.44 94 ILE A CA 1
ATOM 721 C C . ILE A 1 94 ? 4.222 16.281 -7.801 1.00 97.44 94 ILE A C 1
ATOM 723 O O . ILE A 1 94 ? 5.236 16.289 -8.500 1.00 97.44 94 ILE A O 1
ATOM 727 N N . THR A 1 95 ? 3.525 17.391 -7.553 1.00 97.75 95 THR A N 1
ATOM 728 C CA . THR A 1 95 ? 3.847 18.711 -8.115 1.00 97.75 95 THR A CA 1
ATOM 729 C C . THR A 1 95 ? 5.246 19.170 -7.705 1.00 97.75 95 THR A C 1
ATOM 731 O O . THR A 1 95 ? 6.047 19.579 -8.551 1.00 97.75 95 THR A O 1
ATOM 734 N N . SER A 1 96 ? 5.579 19.057 -6.416 1.00 97.06 96 SER A N 1
ATOM 735 C CA . SER A 1 96 ? 6.896 19.436 -5.889 1.00 97.06 96 SER A CA 1
ATOM 736 C C . SER A 1 96 ? 8.016 18.560 -6.457 1.00 97.06 96 SER A C 1
ATOM 738 O O . SER A 1 96 ? 9.073 19.071 -6.831 1.00 97.06 96 SER A O 1
ATOM 740 N N . PHE A 1 97 ? 7.783 17.249 -6.566 1.00 96.94 97 PHE A N 1
ATOM 741 C CA . PHE A 1 97 ? 8.718 16.291 -7.149 1.00 96.94 97 PHE A CA 1
ATOM 742 C C . PHE A 1 97 ? 8.988 16.625 -8.619 1.00 96.94 97 PHE A C 1
ATOM 744 O O . PHE A 1 97 ? 10.139 16.817 -9.009 1.00 96.94 97 PHE A O 1
ATOM 751 N N . ASN A 1 98 ? 7.928 16.779 -9.413 1.00 98.19 98 ASN A N 1
ATOM 752 C CA . ASN A 1 98 ? 8.024 17.123 -10.828 1.00 98.19 98 ASN A CA 1
ATOM 753 C C . ASN A 1 98 ? 8.728 18.460 -11.059 1.00 98.19 98 ASN A C 1
ATOM 755 O O . ASN A 1 98 ? 9.582 18.557 -11.938 1.00 98.19 98 ASN A O 1
ATOM 759 N N . THR A 1 99 ? 8.450 19.462 -10.224 1.00 98.44 99 THR A N 1
ATOM 760 C CA . THR A 1 99 ? 9.121 20.767 -10.291 1.00 98.44 99 THR A CA 1
ATOM 761 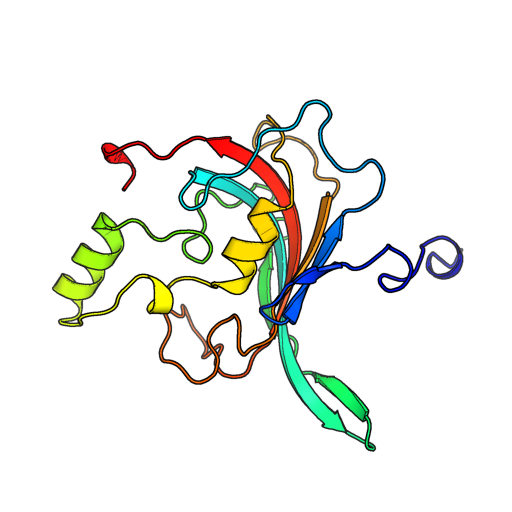C C . THR A 1 99 ? 10.616 20.639 -9.998 1.00 98.44 99 THR A C 1
ATOM 763 O O . THR A 1 99 ? 11.448 21.132 -10.760 1.00 98.44 99 THR A O 1
ATOM 766 N N . LYS A 1 100 ? 10.975 19.940 -8.914 1.00 97.75 100 LYS A N 1
ATOM 767 C CA . LYS A 1 100 ? 12.367 19.760 -8.482 1.00 97.75 100 LYS A CA 1
ATOM 768 C C . LYS A 1 100 ? 13.201 18.985 -9.502 1.00 97.75 100 LYS A C 1
ATOM 770 O O . LYS A 1 100 ? 14.355 19.338 -9.734 1.00 97.75 100 LYS A O 1
ATOM 775 N N . TYR A 1 101 ? 12.632 17.933 -10.087 1.00 97.12 101 TYR A N 1
ATOM 776 C CA . TYR A 1 101 ? 13.348 17.017 -10.978 1.00 97.12 101 TYR A CA 1
ATOM 777 C C . TYR A 1 101 ? 13.080 17.257 -12.469 1.00 97.12 101 TYR A C 1
ATOM 779 O O . TYR A 1 101 ? 13.660 16.562 -13.298 1.00 97.12 101 TYR A O 1
ATOM 787 N N . LYS A 1 102 ? 12.265 18.263 -12.819 1.00 97.81 102 LYS A N 1
ATOM 788 C CA . LYS A 1 102 ? 11.863 18.592 -14.199 1.00 97.81 102 LYS A CA 1
ATOM 789 C C . LYS A 1 102 ? 11.242 17.393 -14.927 1.00 97.81 102 LYS A C 1
ATOM 791 O O . LYS A 1 102 ? 11.589 17.093 -16.067 1.00 97.81 102 LYS A O 1
ATOM 796 N N . THR A 1 103 ? 10.337 16.703 -14.241 1.00 97.31 103 THR A N 1
ATOM 797 C CA . THR A 1 103 ? 9.597 15.538 -14.749 1.00 97.31 103 THR A CA 1
ATOM 798 C C . THR A 1 103 ? 8.107 15.854 -14.880 1.00 97.31 103 THR A C 1
ATOM 800 O O . THR A 1 103 ? 7.657 16.935 -14.505 1.00 97.31 103 THR A O 1
ATOM 803 N N . SER A 1 104 ? 7.331 14.911 -15.411 1.00 97.12 104 SER A N 1
ATOM 804 C CA . SER A 1 104 ? 5.874 15.016 -15.560 1.00 97.12 104 SER A CA 1
ATOM 805 C C . SER A 1 104 ? 5.195 13.698 -15.171 1.00 97.12 104 SER A C 1
ATOM 807 O O . SER A 1 104 ? 4.450 13.115 -15.955 1.00 97.12 104 SER A O 1
ATOM 809 N N . TYR A 1 105 ? 5.538 13.170 -13.998 1.00 97.62 105 TYR A N 1
ATOM 810 C CA . TYR A 1 105 ? 4.964 11.928 -13.493 1.00 97.62 105 TYR A CA 1
ATOM 811 C C . TYR A 1 105 ? 3.605 12.161 -12.847 1.00 97.62 105 TYR A C 1
ATOM 813 O O . TYR A 1 105 ? 3.369 13.212 -12.253 1.00 97.62 105 TYR A O 1
ATOM 821 N N . ASP A 1 106 ? 2.738 11.162 -12.939 1.00 96.56 106 ASP A N 1
ATOM 822 C CA . ASP A 1 106 ? 1.440 11.126 -12.278 1.00 96.56 106 ASP A CA 1
ATOM 823 C C . ASP A 1 106 ? 1.442 10.101 -11.130 1.00 96.56 106 ASP A C 1
ATOM 825 O O . ASP A 1 106 ? 2.484 9.567 -10.743 1.00 96.56 106 ASP A O 1
ATOM 829 N N . HIS A 1 107 ? 0.262 9.826 -10.579 1.00 96.62 107 HIS A N 1
ATOM 830 C CA . HIS A 1 107 ? 0.067 8.859 -9.501 1.00 96.62 107 HIS A CA 1
ATOM 831 C C . HIS A 1 107 ? 0.612 7.456 -9.819 1.00 96.62 107 HIS A C 1
ATOM 833 O O . HIS A 1 107 ? 1.156 6.815 -8.919 1.00 96.62 107 HIS A O 1
ATOM 839 N N . SER A 1 108 ? 0.543 6.995 -11.075 1.00 95.56 108 SER A N 1
ATOM 840 C CA . SER A 1 108 ? 0.984 5.644 -11.468 1.00 95.56 108 SER A CA 1
ATOM 841 C C . SER A 1 108 ? 2.485 5.425 -11.255 1.00 95.56 108 SER A C 1
ATOM 843 O O . SER A 1 108 ? 2.935 4.307 -11.009 1.00 95.56 108 SER A O 1
ATOM 845 N N . PHE A 1 109 ? 3.273 6.504 -11.266 1.00 97.00 109 PHE A N 1
ATOM 846 C CA . PHE A 1 109 ? 4.697 6.442 -10.960 1.00 97.00 109 PHE A CA 1
ATOM 847 C C . PHE A 1 109 ? 4.957 6.126 -9.482 1.00 97.00 109 PHE A C 1
ATOM 849 O O . PHE A 1 109 ? 5.955 5.485 -9.161 1.00 97.00 109 PHE A O 1
ATOM 856 N N . PHE A 1 110 ? 4.096 6.563 -8.564 1.00 96.94 110 PHE A N 1
ATOM 857 C CA . PHE A 1 110 ? 4.325 6.421 -7.122 1.00 96.94 110 PHE A CA 1
ATOM 858 C C . PHE A 1 110 ? 3.557 5.242 -6.514 1.00 96.94 110 PHE A C 1
ATOM 860 O O . PHE A 1 110 ? 4.042 4.575 -5.595 1.00 96.94 110 PHE A O 1
ATOM 867 N N . GLU A 1 111 ? 2.368 4.968 -7.035 1.00 97.56 111 GLU A N 1
ATOM 868 C CA . GLU A 1 111 ? 1.374 4.113 -6.400 1.00 97.56 111 GLU A CA 1
ATOM 869 C C . GLU A 1 111 ? 1.353 2.685 -6.938 1.00 97.56 111 GLU A C 1
ATOM 871 O O . GLU A 1 111 ? 1.744 2.407 -8.066 1.00 97.56 111 GLU A O 1
ATOM 876 N N . ILE A 1 112 ? 0.862 1.757 -6.115 1.00 98.06 112 ILE A N 1
ATOM 877 C CA . ILE A 1 112 ? 0.648 0.362 -6.498 1.00 98.06 112 ILE A CA 1
ATOM 878 C C . ILE A 1 112 ? -0.855 0.170 -6.692 1.00 98.06 112 ILE A C 1
ATOM 880 O O . ILE A 1 112 ? -1.584 -0.088 -5.732 1.00 98.06 112 ILE A O 1
ATOM 884 N N . GLU A 1 113 ? -1.328 0.285 -7.932 1.00 97.69 113 GLU A N 1
ATOM 885 C CA . GLU A 1 113 ? -2.758 0.247 -8.282 1.00 97.69 113 GLU A CA 1
ATOM 886 C C . GLU A 1 113 ? -3.489 -0.963 -7.687 1.00 97.69 113 GLU A C 1
ATOM 888 O O . GLU A 1 113 ? -4.549 -0.832 -7.075 1.00 97.69 113 GLU A O 1
ATOM 893 N N . GLY A 1 114 ? -2.886 -2.148 -7.773 1.00 98.31 114 GLY A N 1
ATOM 894 C CA . GLY A 1 114 ? -3.467 -3.365 -7.225 1.00 98.31 114 GLY A CA 1
ATOM 895 C C . GLY A 1 114 ? -3.526 -3.389 -5.695 1.00 98.31 114 GLY A C 1
ATOM 896 O O . GLY A 1 114 ? -4.435 -3.986 -5.119 1.00 98.31 114 GLY A O 1
ATOM 897 N N . PHE A 1 115 ? -2.603 -2.703 -5.013 1.00 98.50 115 PHE A N 1
ATOM 898 C CA . PHE A 1 115 ? -2.706 -2.511 -3.566 1.00 98.50 115 PHE A CA 1
ATOM 899 C C . PHE A 1 115 ? -3.879 -1.585 -3.235 1.00 98.50 115 PHE A C 1
ATOM 901 O O . PHE A 1 115 ? -4.681 -1.917 -2.360 1.00 98.50 115 PHE A O 1
ATOM 908 N N . ARG A 1 116 ? -4.029 -0.474 -3.973 1.00 98.12 116 ARG A N 1
ATOM 909 C CA . ARG A 1 116 ? -5.156 0.464 -3.826 1.00 98.12 116 ARG A CA 1
ATOM 910 C C . ARG A 1 116 ? -6.498 -0.227 -4.022 1.00 98.12 116 ARG A C 1
ATOM 912 O O . ARG A 1 116 ? -7.429 0.019 -3.262 1.00 98.12 116 ARG A O 1
ATOM 919 N N . GLU A 1 117 ? -6.603 -1.101 -5.015 1.00 98.19 117 GLU A N 1
ATOM 920 C CA . GLU A 1 117 ? -7.822 -1.857 -5.301 1.00 98.19 117 GLU A CA 1
ATOM 921 C C . GLU A 1 117 ? -8.192 -2.817 -4.156 1.00 98.19 117 GLU A C 1
ATOM 923 O O . GLU A 1 117 ? -9.344 -2.865 -3.714 1.00 98.19 117 GLU A O 1
ATOM 928 N N . ALA A 1 118 ? -7.217 -3.583 -3.655 1.00 98.44 118 ALA A N 1
ATOM 929 C CA . ALA A 1 118 ? -7.467 -4.612 -2.651 1.00 98.44 118 ALA A CA 1
ATOM 930 C C . ALA A 1 118 ? -7.615 -4.074 -1.229 1.00 98.44 118 ALA A C 1
ATOM 932 O O . ALA A 1 118 ? -8.409 -4.625 -0.466 1.00 98.44 118 ALA A O 1
ATOM 933 N N . ILE A 1 119 ? -6.896 -3.013 -0.850 1.00 98.31 119 ILE A N 1
ATOM 934 C CA . ILE A 1 119 ? -6.971 -2.474 0.515 1.00 98.31 119 ILE A CA 1
ATOM 935 C C . ILE A 1 119 ? -8.385 -1.974 0.842 1.00 98.31 119 ILE A C 1
ATOM 937 O O . ILE A 1 119 ? -8.854 -2.169 1.958 1.00 98.31 119 ILE A O 1
ATOM 941 N N . GLN A 1 120 ? -9.124 -1.477 -0.157 1.00 98.00 120 GLN A N 1
ATOM 942 C CA . GLN A 1 120 ? -10.532 -1.068 -0.041 1.00 98.00 120 GLN A CA 1
ATOM 943 C C . GLN A 1 120 ? -11.499 -2.231 0.256 1.00 98.00 120 GLN A C 1
ATOM 945 O O . GLN A 1 120 ? -12.674 -2.008 0.544 1.00 98.00 120 GLN A O 1
ATOM 950 N N . LYS A 1 121 ? -11.043 -3.489 0.171 1.00 98.19 121 LYS A N 1
ATOM 951 C CA . LYS A 1 121 ? -11.833 -4.672 0.561 1.00 98.19 121 LYS A CA 1
ATOM 952 C C . LYS A 1 121 ? -11.719 -4.986 2.054 1.00 98.19 121 LYS A C 1
ATOM 954 O O . LYS A 1 121 ? -12.505 -5.782 2.567 1.00 98.19 121 LYS A O 1
ATOM 959 N N . PHE A 1 122 ? -10.766 -4.366 2.746 1.00 98.19 122 PHE A N 1
ATOM 960 C CA . PHE A 1 122 ? -10.610 -4.432 4.194 1.00 98.19 122 PHE A CA 1
ATOM 961 C C . PHE A 1 122 ? -11.351 -3.266 4.855 1.00 98.19 122 PHE A C 1
ATOM 963 O O . PHE A 1 122 ? -11.649 -2.251 4.229 1.00 98.19 122 PHE A O 1
ATOM 970 N N . LYS A 1 123 ? -11.632 -3.408 6.149 1.00 98.44 123 LYS A N 1
ATOM 971 C CA . LYS A 1 123 ? -12.122 -2.336 7.010 1.00 98.44 123 LYS A CA 1
ATOM 972 C C . LYS A 1 123 ? -11.016 -1.896 7.957 1.00 98.44 123 LYS A C 1
ATOM 974 O O . LYS A 1 123 ? -10.330 -2.731 8.556 1.00 98.44 123 LYS A O 1
ATOM 979 N N . ALA A 1 124 ? -10.878 -0.590 8.120 1.00 98.31 124 ALA A N 1
ATOM 980 C CA . ALA A 1 124 ? -9.998 -0.008 9.114 1.00 98.31 124 ALA A CA 1
ATOM 981 C C . ALA A 1 124 ? -10.613 -0.107 10.511 1.00 98.31 124 ALA A C 1
ATOM 983 O O . ALA A 1 124 ? -11.836 -0.036 10.685 1.00 98.31 124 ALA A O 1
ATOM 984 N N . PHE A 1 125 ? -9.746 -0.269 11.504 1.00 98.31 125 PHE A N 1
ATOM 985 C CA . PHE A 1 125 ? -10.113 -0.086 12.900 1.00 98.31 125 PHE A CA 1
ATOM 986 C C . PHE A 1 125 ? -10.195 1.414 13.253 1.00 98.31 125 PHE A C 1
ATOM 988 O O . PHE A 1 125 ? -10.149 2.290 12.383 1.00 98.31 125 PHE A O 1
ATOM 995 N N . ASP A 1 126 ? -10.310 1.686 14.552 1.00 97.00 126 ASP A N 1
ATOM 996 C CA . ASP A 1 126 ? -9.987 2.967 15.171 1.00 97.00 126 ASP A CA 1
ATOM 997 C C . ASP A 1 126 ? -9.002 2.742 16.337 1.00 97.00 126 ASP A C 1
ATOM 999 O O . ASP A 1 126 ? -9.341 2.852 17.513 1.00 97.00 126 ASP A O 1
ATOM 1003 N N . LEU A 1 127 ? -7.784 2.296 16.011 1.00 96.81 127 LEU A N 1
ATOM 1004 C CA . LEU A 1 127 ? -6.745 1.959 16.996 1.00 96.81 127 LEU A CA 1
ATOM 1005 C C . LEU A 1 127 ? -5.745 3.100 17.184 1.00 96.81 127 LEU A C 1
ATOM 1007 O O . LEU A 1 127 ? -5.399 3.799 16.232 1.00 96.81 127 LEU A O 1
ATOM 1011 N N . SER A 1 128 ? -5.239 3.286 18.405 1.00 96.31 128 SER A N 1
ATOM 1012 C CA . SER A 1 128 ? -4.060 4.132 18.634 1.00 96.31 128 SER A CA 1
ATOM 1013 C C . SER A 1 128 ? -2.809 3.504 18.001 1.00 96.31 128 SER A C 1
ATOM 1015 O O . SER A 1 128 ? -2.774 2.294 17.770 1.00 96.31 128 SER A O 1
ATOM 1017 N N . ASP A 1 129 ? -1.792 4.312 17.695 1.00 95.88 129 ASP A N 1
ATOM 1018 C CA . ASP A 1 129 ? -0.583 3.830 17.007 1.00 95.88 129 ASP A CA 1
ATOM 1019 C C . ASP A 1 129 ? 0.252 2.886 17.904 1.00 95.88 129 ASP A C 1
ATOM 1021 O O . ASP A 1 129 ? 1.052 2.102 17.401 1.00 95.88 129 ASP A O 1
ATOM 1025 N N . GLU A 1 130 ? 0.013 2.907 19.219 1.00 93.19 130 GLU A N 1
ATOM 1026 C CA . GLU A 1 130 ? 0.624 2.043 20.237 1.00 93.19 130 GLU A CA 1
ATOM 1027 C C . GLU A 1 130 ? -0.137 0.724 20.447 1.00 93.19 130 GLU A C 1
ATOM 1029 O O . GLU A 1 130 ? 0.332 -0.159 21.170 1.00 93.19 130 GLU A O 1
ATOM 1034 N N . ALA A 1 131 ? -1.327 0.577 19.856 1.00 95.12 131 ALA A N 1
ATOM 1035 C CA . ALA A 1 131 ? -2.112 -0.638 20.000 1.00 95.12 131 ALA A CA 1
ATOM 1036 C C . ALA A 1 131 ? -1.371 -1.845 19.403 1.00 95.12 131 ALA A C 1
ATOM 1038 O O . ALA A 1 131 ? -0.742 -1.760 18.344 1.00 95.12 131 ALA A O 1
ATOM 1039 N N . GLY A 1 132 ? -1.497 -3.000 20.060 1.00 93.00 132 GLY A N 1
ATOM 1040 C CA . GLY A 1 132 ? -0.932 -4.252 19.563 1.00 93.00 132 GLY A CA 1
ATOM 1041 C C . GLY A 1 132 ? -1.499 -4.643 18.194 1.00 93.00 132 GLY A C 1
ATOM 1042 O O . GLY A 1 132 ? -2.670 -4.404 17.887 1.00 93.00 132 GLY A O 1
ATOM 1043 N N . TYR A 1 133 ? -0.668 -5.285 17.375 1.00 92.00 133 TYR A N 1
ATOM 1044 C CA . TYR A 1 133 ? -1.080 -5.781 16.068 1.00 92.00 133 TYR A CA 1
ATOM 1045 C C . TYR A 1 133 ? -1.518 -7.249 16.133 1.00 92.00 133 TYR A C 1
ATOM 1047 O O . TYR A 1 133 ? -0.988 -8.070 16.879 1.00 92.00 133 TYR A O 1
ATOM 1055 N N . ASN A 1 134 ? -2.483 -7.592 15.293 1.00 93.38 134 ASN A N 1
ATOM 1056 C CA . ASN A 1 134 ? -2.961 -8.935 15.022 1.00 93.38 134 ASN A CA 1
ATOM 1057 C C . ASN A 1 134 ? -3.513 -8.958 13.587 1.00 93.38 134 ASN A C 1
ATOM 1059 O O . ASN A 1 134 ? -4.721 -8.833 13.377 1.00 93.38 134 ASN A O 1
ATOM 1063 N N . LEU A 1 135 ? -2.603 -9.072 12.611 1.00 94.00 135 LEU A N 1
ATOM 1064 C CA . LEU A 1 135 ? -2.835 -8.813 11.183 1.00 94.00 135 LEU A CA 1
ATOM 1065 C C . LEU A 1 135 ? -4.204 -9.300 10.660 1.00 94.00 135 LEU A C 1
ATOM 1067 O O . LEU A 1 135 ? -4.679 -10.400 10.967 1.00 94.00 135 LEU A O 1
ATOM 1071 N N . GLN A 1 136 ? -4.849 -8.459 9.853 1.00 95.31 136 GLN A N 1
ATOM 1072 C CA . GLN A 1 136 ? -6.205 -8.653 9.333 1.00 95.31 136 GLN A CA 1
ATOM 1073 C C . GLN A 1 136 ? -6.257 -9.589 8.130 1.00 95.31 136 GLN A C 1
ATOM 1075 O O . GLN A 1 136 ? -7.303 -10.175 7.844 1.00 95.31 136 GLN A O 1
ATOM 1080 N N . GLY A 1 137 ? -5.147 -9.722 7.411 1.00 95.56 137 GLY A N 1
ATOM 1081 C CA . GLY A 1 137 ? -5.088 -10.557 6.227 1.00 95.56 137 GLY A CA 1
ATOM 1082 C C . GLY A 1 137 ? -3.893 -10.263 5.340 1.00 95.56 137 GLY A C 1
ATOM 1083 O O . GLY A 1 137 ? -2.923 -9.633 5.763 1.00 95.56 137 GLY A O 1
ATOM 1084 N N . VAL A 1 138 ? -3.976 -10.768 4.112 1.00 97.19 138 VAL A N 1
ATOM 1085 C CA . VAL A 1 138 ? -2.904 -10.708 3.120 1.00 97.19 138 VAL A CA 1
ATOM 1086 C C . VAL A 1 138 ? -3.438 -10.167 1.798 1.00 97.19 138 VAL A C 1
ATOM 1088 O O . VAL A 1 138 ? -4.537 -10.526 1.381 1.00 97.19 138 VAL A O 1
ATOM 1091 N N . ILE A 1 139 ? -2.639 -9.338 1.132 1.00 98.44 139 ILE A N 1
ATOM 1092 C CA . ILE A 1 139 ? -2.843 -8.847 -0.232 1.00 98.44 139 ILE A CA 1
ATOM 1093 C C . ILE A 1 139 ? -1.645 -9.298 -1.073 1.00 98.44 139 ILE A C 1
ATOM 1095 O O . ILE A 1 139 ? -0.498 -9.072 -0.695 1.00 98.44 139 ILE A O 1
ATOM 1099 N N . ILE A 1 140 ? -1.900 -9.930 -2.213 1.00 97.62 140 ILE A N 1
ATOM 1100 C CA . ILE A 1 140 ? -0.894 -10.366 -3.181 1.00 97.62 140 ILE A CA 1
ATOM 1101 C C . ILE A 1 140 ? -1.144 -9.603 -4.477 1.00 97.62 140 ILE A C 1
ATOM 1103 O O . ILE A 1 140 ? -2.151 -9.819 -5.151 1.00 97.62 140 ILE A O 1
ATOM 1107 N N . VAL A 1 141 ? -0.215 -8.723 -4.829 1.00 98.31 141 VAL A N 1
ATOM 1108 C CA . VAL A 1 141 ? -0.287 -7.885 -6.024 1.00 98.31 141 VAL A CA 1
ATOM 1109 C C . VAL A 1 141 ? 0.653 -8.458 -7.086 1.00 98.31 141 VAL A C 1
ATOM 1111 O O . VAL A 1 141 ? 1.873 -8.431 -6.887 1.00 98.31 141 VAL A O 1
ATOM 1114 N N . PRO A 1 142 ? 0.142 -8.998 -8.207 1.00 97.06 142 PRO A N 1
ATOM 1115 C CA . PRO A 1 142 ? 0.997 -9.439 -9.302 1.00 97.06 142 PRO A CA 1
ATOM 1116 C C . PRO A 1 142 ? 1.714 -8.242 -9.931 1.00 97.06 142 PRO A C 1
ATOM 1118 O O . PRO A 1 142 ? 1.175 -7.139 -9.955 1.00 97.06 142 PRO A O 1
ATOM 1121 N N . SER A 1 143 ? 2.895 -8.465 -10.511 1.00 96.31 143 SER A N 1
ATOM 1122 C CA . SER A 1 143 ? 3.720 -7.387 -11.083 1.00 96.31 143 SER A CA 1
ATOM 1123 C C . SER A 1 143 ? 2.973 -6.468 -12.053 1.00 96.31 143 SER A C 1
ATOM 1125 O O . SER A 1 143 ? 3.188 -5.263 -12.020 1.00 96.31 143 SER A O 1
ATOM 1127 N N . ARG A 1 144 ? 2.056 -7.010 -12.867 1.00 95.06 144 ARG A N 1
ATOM 1128 C CA . ARG A 1 144 ? 1.235 -6.239 -13.820 1.00 95.06 144 ARG A CA 1
ATOM 1129 C C . ARG A 1 144 ? 0.278 -5.231 -13.170 1.00 95.06 144 ARG A C 1
ATOM 1131 O O . ARG A 1 144 ? -0.121 -4.297 -13.836 1.00 95.06 144 ARG A O 1
ATOM 1138 N N . ALA A 1 145 ? -0.121 -5.477 -11.922 1.00 97.31 145 ALA A N 1
ATOM 1139 C CA . ALA A 1 145 ? -0.975 -4.595 -11.123 1.00 97.31 145 ALA A CA 1
ATOM 1140 C C . ALA A 1 145 ? -0.150 -3.813 -10.079 1.00 97.31 145 ALA A C 1
ATOM 1142 O O . ALA A 1 145 ? -0.700 -3.201 -9.168 1.00 97.31 145 ALA A O 1
ATOM 1143 N N . ALA A 1 146 ? 1.178 -3.902 -10.170 1.00 96.88 146 ALA A N 1
ATOM 1144 C CA . ALA A 1 146 ? 2.118 -3.054 -9.460 1.00 96.88 146 ALA A CA 1
ATOM 1145 C C . ALA A 1 146 ? 2.840 -2.180 -10.493 1.00 96.88 146 ALA A C 1
ATOM 1147 O O . ALA A 1 146 ? 2.187 -1.444 -11.215 1.00 96.88 146 ALA A O 1
ATOM 1148 N N . TYR A 1 147 ? 4.164 -2.293 -10.608 1.00 96.25 147 TYR A N 1
ATOM 1149 C CA . TYR A 1 147 ? 4.955 -1.438 -11.499 1.00 96.25 147 TYR A CA 1
ATOM 1150 C C . TYR A 1 147 ? 5.286 -2.057 -12.858 1.00 96.25 147 TYR A C 1
ATOM 1152 O O . TYR A 1 147 ? 6.046 -1.463 -13.614 1.00 96.25 147 TYR A O 1
ATOM 1160 N N . GLY A 1 148 ? 4.824 -3.276 -13.158 1.00 94.69 148 GLY A N 1
ATOM 1161 C CA . GLY A 1 148 ? 5.039 -3.923 -14.454 1.00 94.69 148 GLY A CA 1
ATOM 1162 C C . GLY A 1 148 ? 6.484 -3.798 -14.946 1.00 94.69 148 GLY A C 1
ATOM 1163 O O . GLY A 1 148 ? 7.423 -4.238 -14.280 1.00 94.69 148 GLY A O 1
ATOM 1164 N N . ARG A 1 149 ? 6.667 -3.163 -16.107 1.00 94.56 149 ARG A N 1
ATOM 1165 C CA . ARG A 1 149 ? 7.984 -2.743 -16.625 1.00 94.56 149 ARG A CA 1
ATOM 1166 C C . ARG A 1 149 ? 8.179 -1.228 -16.570 1.00 94.56 149 ARG A C 1
ATOM 1168 O O . ARG A 1 149 ? 9.187 -0.725 -17.070 1.00 94.56 149 ARG A O 1
ATOM 1175 N N . ASP A 1 150 ? 7.253 -0.525 -15.943 1.00 95.06 150 ASP A N 1
ATOM 1176 C CA . ASP A 1 150 ? 7.147 0.918 -15.976 1.00 95.06 150 ASP A CA 1
ATOM 1177 C C . ASP A 1 150 ? 8.205 1.576 -15.090 1.00 95.06 150 ASP A C 1
ATOM 1179 O O . ASP A 1 150 ? 8.818 0.982 -14.187 1.00 95.06 150 ASP A O 1
ATOM 1183 N N . ILE A 1 151 ? 8.527 2.822 -15.426 1.00 95.12 151 ILE A N 1
ATOM 1184 C CA . ILE A 1 151 ? 9.258 3.690 -14.502 1.00 95.12 151 ILE A CA 1
ATOM 1185 C C . ILE A 1 151 ? 8.400 3.898 -13.252 1.00 95.12 151 ILE A C 1
ATOM 1187 O O . ILE A 1 151 ? 7.189 4.036 -13.347 1.00 95.12 151 ILE A O 1
ATOM 1191 N N . HIS A 1 152 ? 9.032 3.902 -12.086 1.00 95.81 152 HIS A N 1
ATOM 1192 C CA . HIS A 1 152 ? 8.338 4.085 -10.819 1.00 95.81 152 HIS A CA 1
ATOM 1193 C C . HIS A 1 152 ? 9.264 4.744 -9.803 1.00 95.81 152 HIS A C 1
ATOM 1195 O O . HIS A 1 152 ? 10.495 4.698 -9.924 1.00 95.81 152 HIS A O 1
ATOM 1201 N N . TYR A 1 153 ? 8.659 5.331 -8.782 1.00 94.25 153 TYR A N 1
ATOM 1202 C CA . TYR A 1 153 ? 9.341 5.890 -7.640 1.00 94.25 153 TYR A CA 1
ATOM 1203 C C . TYR A 1 153 ? 9.964 4.768 -6.813 1.00 94.25 153 TYR A C 1
ATOM 1205 O O . TYR A 1 153 ? 9.286 3.849 -6.355 1.00 94.25 153 TYR A O 1
ATOM 1213 N N . SER A 1 154 ? 11.273 4.848 -6.593 1.00 86.94 154 SER A N 1
ATOM 1214 C CA . SER A 1 154 ? 11.985 3.905 -5.740 1.00 86.94 154 SER A CA 1
ATOM 1215 C C . SER A 1 154 ? 13.082 4.585 -4.936 1.00 86.94 154 SER A C 1
ATOM 1217 O O . SER A 1 154 ? 13.786 5.463 -5.430 1.00 86.94 154 SER A O 1
ATOM 1219 N N . SER A 1 155 ? 13.255 4.125 -3.697 1.00 71.62 155 SER A N 1
ATOM 1220 C CA . SER A 1 155 ? 14.250 4.612 -2.745 1.00 71.62 155 SER A CA 1
ATOM 1221 C C . SER A 1 155 ? 15.523 3.757 -2.679 1.00 71.62 155 SER A C 1
ATOM 1223 O O . SER A 1 155 ? 16.217 3.801 -1.667 1.00 71.62 155 SER A O 1
ATOM 1225 N N . GLY A 1 156 ? 15.833 2.948 -3.699 1.00 81.00 156 GLY A N 1
ATOM 1226 C CA . GLY A 1 156 ? 17.115 2.223 -3.723 1.00 81.00 156 GLY A CA 1
ATOM 1227 C C . GLY A 1 156 ? 17.211 1.002 -4.633 1.00 81.00 156 GLY A C 1
ATOM 1228 O O . GLY A 1 156 ? 18.314 0.515 -4.862 1.00 81.00 156 GLY A O 1
ATOM 1229 N N . MET A 1 157 ? 16.101 0.505 -5.184 1.00 89.94 157 MET A N 1
ATOM 1230 C CA . MET A 1 157 ? 16.144 -0.587 -6.162 1.00 89.94 157 MET A CA 1
ATOM 1231 C C . MET A 1 157 ? 14.965 -0.567 -7.126 1.00 89.94 157 MET A C 1
ATOM 1233 O O . MET A 1 157 ? 13.858 -0.194 -6.764 1.00 89.94 157 MET A O 1
ATOM 1237 N N . SER A 1 158 ? 15.149 -1.050 -8.347 1.00 92.38 158 SER A N 1
ATOM 1238 C CA . SER A 1 158 ? 14.012 -1.196 -9.255 1.00 92.38 158 SER A CA 1
ATOM 1239 C C . SER A 1 158 ? 13.067 -2.310 -8.791 1.00 92.38 158 SER A C 1
ATOM 1241 O O . SER A 1 158 ? 13.482 -3.457 -8.619 1.00 92.38 158 SER A O 1
ATOM 1243 N N . TYR A 1 159 ? 11.781 -1.986 -8.658 1.00 95.06 159 TYR A N 1
ATOM 1244 C CA . TYR A 1 159 ? 10.693 -2.935 -8.431 1.00 95.06 159 TYR A CA 1
ATOM 1245 C C . TYR A 1 159 ? 10.002 -3.421 -9.715 1.00 95.06 159 TYR A C 1
ATOM 1247 O O . TYR A 1 159 ? 8.975 -4.101 -9.656 1.00 95.06 159 TYR A O 1
ATOM 1255 N N . ARG A 1 160 ? 10.582 -3.142 -10.889 1.00 94.81 160 ARG A N 1
ATOM 1256 C CA . ARG A 1 160 ? 10.083 -3.687 -12.160 1.00 94.81 160 ARG A CA 1
ATOM 1257 C C . ARG A 1 160 ? 10.084 -5.211 -12.140 1.00 94.81 160 ARG A C 1
ATOM 1259 O O . ARG A 1 160 ? 11.036 -5.841 -11.687 1.00 94.81 160 ARG A O 1
ATOM 1266 N N . ASN A 1 161 ? 9.038 -5.794 -12.713 1.00 94.69 161 ASN A N 1
ATOM 1267 C CA . ASN A 1 161 ? 8.772 -7.228 -12.809 1.00 94.69 161 ASN A CA 1
ATOM 1268 C C . ASN A 1 161 ? 8.584 -7.930 -11.454 1.00 94.69 161 ASN A C 1
ATOM 1270 O O . ASN A 1 161 ? 8.590 -9.162 -11.404 1.00 94.69 161 ASN A O 1
ATOM 1274 N N . ARG A 1 162 ? 8.393 -7.181 -10.361 1.00 96.50 162 ARG A N 1
ATOM 1275 C CA . ARG A 1 162 ? 8.228 -7.761 -9.026 1.00 96.50 162 ARG A CA 1
ATOM 1276 C C . ARG A 1 162 ? 6.763 -7.788 -8.619 1.00 96.50 162 ARG A C 1
ATOM 1278 O O . ARG A 1 162 ? 6.031 -6.830 -8.835 1.00 96.50 162 ARG A O 1
ATOM 1285 N N . SER A 1 163 ? 6.343 -8.910 -8.046 1.00 97.38 163 SER A N 1
ATOM 1286 C CA . SER A 1 163 ? 5.046 -9.041 -7.375 1.00 97.38 163 SER A CA 1
ATOM 1287 C C . SER A 1 163 ? 5.223 -8.755 -5.890 1.00 97.38 163 SER A C 1
ATOM 1289 O O . SER A 1 163 ? 6.306 -8.984 -5.351 1.00 97.38 163 SER A O 1
ATOM 1291 N N . PHE A 1 164 ? 4.176 -8.288 -5.226 1.00 97.88 164 PHE A N 1
ATOM 1292 C CA . PHE A 1 164 ? 4.219 -7.886 -3.825 1.00 97.88 164 PHE A CA 1
ATOM 1293 C C . PHE A 1 164 ? 3.281 -8.743 -2.988 1.00 97.88 164 PHE A C 1
ATOM 1295 O O . PHE A 1 164 ? 2.181 -9.079 -3.420 1.00 97.88 164 PHE A O 1
ATOM 1302 N N . VAL A 1 165 ? 3.708 -9.068 -1.775 1.00 97.75 165 VAL A N 1
ATOM 1303 C CA . VAL A 1 165 ? 2.873 -9.701 -0.755 1.00 97.75 165 VAL A CA 1
ATOM 1304 C C . VAL A 1 165 ? 2.871 -8.786 0.455 1.00 97.75 165 VAL A C 1
ATOM 1306 O O . VAL A 1 165 ? 3.930 -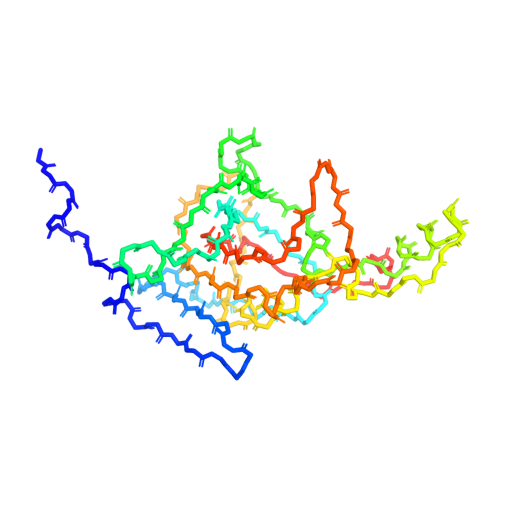8.526 1.019 1.00 97.75 165 VAL A O 1
ATOM 1309 N N . PHE A 1 166 ? 1.693 -8.317 0.849 1.00 98.25 166 PHE A N 1
ATOM 1310 C CA . PHE A 1 166 ? 1.467 -7.473 2.015 1.00 98.25 166 PHE A CA 1
ATOM 1311 C C . PHE A 1 166 ? 0.658 -8.255 3.042 1.00 98.25 166 PHE A C 1
ATOM 1313 O O . PHE A 1 166 ? -0.470 -8.643 2.762 1.00 98.25 166 PHE A O 1
ATOM 1320 N N . ALA A 1 167 ? 1.196 -8.456 4.237 1.00 97.44 167 ALA A N 1
ATOM 1321 C CA . ALA A 1 167 ? 0.412 -8.840 5.402 1.00 97.44 167 ALA A CA 1
ATOM 1322 C C . ALA A 1 167 ? 0.060 -7.558 6.165 1.00 97.44 167 ALA A C 1
ATOM 1324 O O . ALA A 1 167 ? 0.965 -6.805 6.526 1.00 97.44 167 ALA A O 1
ATOM 1325 N N . VAL A 1 168 ? -1.232 -7.274 6.352 1.00 97.88 168 VAL A N 1
ATOM 1326 C CA . VAL A 1 168 ? -1.712 -5.925 6.706 1.00 97.88 168 VAL A CA 1
ATOM 1327 C C . VAL A 1 168 ? -2.622 -5.903 7.925 1.00 97.88 168 VAL A C 1
ATOM 1329 O O . VAL A 1 168 ? -3.372 -6.844 8.182 1.00 97.88 168 VAL A O 1
ATOM 1332 N N . GLN A 1 169 ? -2.599 -4.780 8.634 1.00 98.00 169 GLN A N 1
ATOM 1333 C CA . GLN A 1 169 ? -3.650 -4.316 9.528 1.00 98.00 169 GLN A CA 1
ATOM 1334 C C . GLN A 1 169 ? -3.806 -2.807 9.374 1.00 98.00 169 GLN A C 1
ATOM 1336 O O . GLN A 1 169 ? -2.849 -2.054 9.548 1.00 98.00 169 GLN A O 1
ATOM 1341 N N . ILE A 1 170 ? -5.022 -2.369 9.070 1.00 98.50 170 ILE A N 1
ATOM 1342 C CA . ILE A 1 170 ? -5.342 -0.959 8.893 1.00 98.50 170 ILE A CA 1
ATOM 1343 C C . ILE A 1 170 ? -5.859 -0.419 10.224 1.00 98.50 170 ILE A C 1
ATOM 1345 O O . ILE A 1 170 ? -6.966 -0.740 10.653 1.00 98.50 170 ILE A O 1
ATOM 1349 N N . TYR A 1 171 ? -5.035 0.378 10.894 1.00 98.31 171 TYR A N 1
ATOM 1350 C CA . TYR A 1 171 ? -5.311 0.898 12.232 1.00 98.31 171 TYR A CA 1
ATOM 1351 C C . TYR A 1 171 ? -6.409 1.947 12.210 1.00 98.31 171 TYR A C 1
ATOM 1353 O O . TYR A 1 171 ? -7.278 1.926 13.076 1.00 98.31 171 TYR A O 1
ATOM 1361 N N . LYS A 1 172 ? -6.349 2.850 11.229 1.00 98.06 172 LYS A N 1
ATOM 1362 C CA . LYS A 1 172 ? -7.249 3.991 11.065 1.00 98.06 172 LYS A CA 1
ATOM 1363 C C . LYS A 1 172 ? -7.350 4.373 9.597 1.00 98.06 172 LYS A C 1
ATOM 1365 O O . LYS A 1 172 ? -6.396 4.185 8.839 1.00 98.06 172 LYS A O 1
ATOM 1370 N N . THR A 1 173 ? -8.487 4.952 9.238 1.00 98.50 173 THR A N 1
ATOM 1371 C CA . THR A 1 173 ? -8.714 5.619 7.954 1.00 98.50 173 THR A CA 1
ATOM 1372 C C . THR A 1 173 ? -9.512 6.892 8.191 1.00 98.50 173 THR A C 1
ATOM 1374 O O . THR A 1 173 ? -10.321 6.945 9.120 1.00 98.50 173 THR A O 1
ATOM 1377 N N . LYS A 1 174 ? -9.283 7.917 7.374 1.00 98.00 174 LYS A N 1
ATOM 1378 C CA . LYS A 1 174 ? -10.134 9.108 7.319 1.00 98.00 174 LYS A CA 1
ATOM 1379 C C . LYS A 1 174 ? -10.137 9.699 5.919 1.00 98.00 174 LYS A C 1
ATOM 1381 O O . LYS A 1 174 ? -9.128 9.623 5.217 1.00 98.00 174 LYS A O 1
ATOM 1386 N N . ALA A 1 175 ? -11.231 10.375 5.579 1.00 97.88 175 ALA A N 1
ATOM 1387 C CA . ALA A 1 175 ? -11.297 11.178 4.370 1.00 97.88 175 ALA A CA 1
ATOM 1388 C C . ALA A 1 175 ? -10.152 12.203 4.354 1.00 97.88 175 ALA A C 1
ATOM 1390 O O . ALA A 1 175 ? -9.899 12.897 5.349 1.00 97.88 175 ALA A O 1
ATOM 1391 N N . ARG A 1 176 ? -9.453 12.279 3.222 1.00 96.44 176 ARG A N 1
ATOM 1392 C CA . ARG A 1 176 ? -8.394 13.264 3.006 1.00 96.44 176 ARG A CA 1
ATOM 1393 C C . ARG A 1 176 ? -8.994 14.660 2.905 1.00 96.44 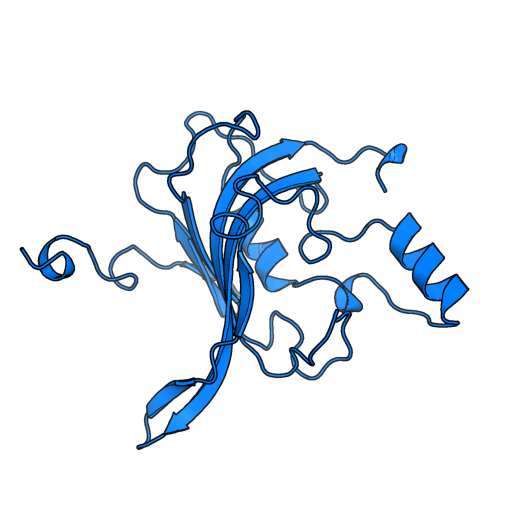176 ARG A C 1
ATOM 1395 O O . ARG A 1 176 ? -9.963 14.880 2.182 1.00 96.44 176 ARG A O 1
ATOM 1402 N N . THR A 1 177 ? -8.412 15.602 3.636 1.00 96.38 177 THR A N 1
ATOM 1403 C CA . THR A 1 177 ? -8.778 17.020 3.535 1.00 96.38 177 THR A CA 1
ATOM 1404 C C . THR A 1 177 ? -7.988 17.706 2.422 1.00 96.38 177 THR A C 1
ATOM 1406 O O . THR A 1 177 ? -6.906 17.254 2.063 1.00 96.38 177 THR A O 1
ATOM 1409 N N . ALA A 1 178 ? -8.479 18.841 1.917 1.00 92.44 178 ALA A N 1
ATOM 1410 C CA . ALA A 1 178 ? -7.771 19.613 0.889 1.00 92.44 178 ALA A CA 1
ATOM 1411 C C . ALA A 1 178 ? -6.378 20.103 1.335 1.00 92.44 178 ALA A C 1
ATOM 1413 O O . ALA A 1 178 ? -5.516 20.325 0.500 1.00 92.44 178 ALA A O 1
ATOM 1414 N N . ALA A 1 179 ? -6.143 20.263 2.643 1.00 90.94 179 ALA A N 1
ATOM 1415 C CA . ALA A 1 179 ? -4.830 20.631 3.181 1.00 90.94 179 ALA A CA 1
ATOM 1416 C C . ALA A 1 179 ? -3.846 19.445 3.247 1.00 90.94 179 ALA A C 1
ATOM 1418 O O . ALA A 1 179 ? -2.651 19.638 3.456 1.00 90.94 179 ALA A O 1
ATOM 1419 N N . GLU A 1 180 ? -4.348 18.214 3.129 1.00 90.44 180 GLU A N 1
ATOM 1420 C CA . GLU A 1 180 ? -3.559 16.980 3.162 1.00 90.44 180 GLU A CA 1
ATOM 1421 C C . GLU A 1 180 ? -3.293 16.398 1.773 1.00 90.44 180 GLU A C 1
ATOM 1423 O O . GLU A 1 180 ? -2.633 15.358 1.690 1.00 90.44 180 GLU A O 1
ATOM 1428 N N . ASP A 1 181 ? -3.818 17.021 0.720 1.00 89.44 181 ASP A N 1
ATOM 1429 C CA . ASP A 1 181 ? -3.583 16.687 -0.686 1.00 89.44 181 ASP A CA 1
ATOM 1430 C C . ASP A 1 181 ? -2.547 17.639 -1.302 1.00 89.44 181 ASP A C 1
ATOM 1432 O O . ASP A 1 181 ? -1.653 17.157 -2.036 1.00 89.44 181 ASP A O 1
#